Protein AF-A0A822CF20-F1 (afdb_monomer_lite)

Organism: NCBI:txid392032

Structure (mmCIF, N/CA/C/O backbone):
data_AF-A0A822CF20-F1
#
_entry.id   AF-A0A822CF20-F1
#
loop_
_atom_site.group_PDB
_atom_site.id
_atom_site.type_symbol
_atom_site.label_atom_id
_atom_site.label_alt_id
_atom_site.label_comp_id
_atom_site.label_asym_id
_atom_site.label_entity_id
_atom_site.label_seq_id
_atom_site.pdbx_PDB_ins_code
_atom_site.Cartn_x
_atom_site.Cartn_y
_atom_site.Cartn_z
_atom_site.occupancy
_atom_site.B_iso_or_equiv
_atom_site.auth_seq_id
_atom_site.auth_comp_id
_atom_site.auth_asym_id
_atom_site.auth_atom_id
_atom_site.pdbx_PDB_model_num
ATOM 1 N N . MET A 1 1 ? -14.301 3.075 -17.631 1.00 51.53 1 MET A N 1
ATOM 2 C CA . MET A 1 1 ? -12.892 3.531 -17.596 1.00 51.53 1 MET A CA 1
ATOM 3 C C . MET A 1 1 ? -12.009 2.353 -17.971 1.00 51.53 1 MET A C 1
ATOM 5 O O . MET A 1 1 ? -12.159 1.311 -17.351 1.00 51.53 1 MET A O 1
ATOM 9 N N . ASN A 1 2 ? -11.134 2.485 -18.971 1.00 74.88 2 ASN A N 1
ATOM 10 C CA . ASN A 1 2 ? -10.143 1.449 -19.285 1.00 74.88 2 ASN A CA 1
ATOM 11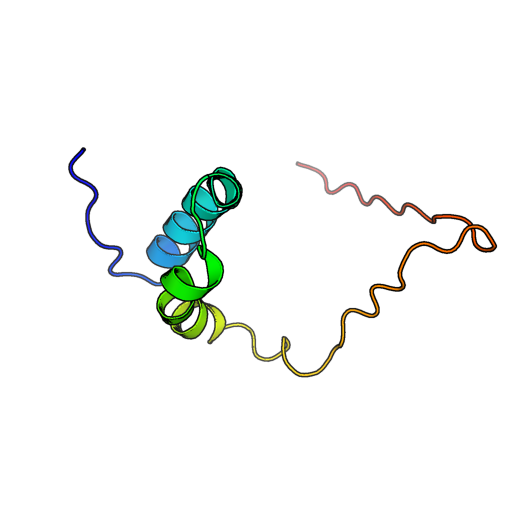 C C . ASN A 1 2 ? -8.928 1.632 -18.369 1.00 74.88 2 ASN A C 1
ATOM 13 O O . ASN A 1 2 ? -7.992 2.353 -18.710 1.00 74.88 2 ASN A O 1
ATOM 17 N N . LEU A 1 3 ? -8.976 1.043 -17.172 1.00 70.81 3 LEU A N 1
ATOM 18 C CA . LEU A 1 3 ? -7.832 1.032 -16.267 1.00 70.81 3 LEU A CA 1
ATOM 19 C C . LEU A 1 3 ? -6.926 -0.140 -16.650 1.00 70.81 3 LEU A C 1
ATOM 21 O O . LEU A 1 3 ? -7.317 -1.297 -16.520 1.00 70.81 3 LEU A O 1
ATOM 25 N N . ARG A 1 4 ? -5.732 0.163 -17.159 1.00 82.25 4 ARG A N 1
ATOM 26 C CA . ARG A 1 4 ? -4.740 -0.858 -17.503 1.00 82.25 4 ARG A CA 1
ATOM 27 C C . ARG A 1 4 ? -4.129 -1.436 -16.228 1.00 82.25 4 ARG A C 1
ATOM 29 O O . ARG A 1 4 ? -3.849 -0.693 -15.287 1.00 82.25 4 ARG A O 1
ATOM 36 N N . GLU A 1 5 ? -3.905 -2.745 -16.217 1.00 88.75 5 GLU A N 1
ATOM 37 C CA . GLU A 1 5 ? -3.253 -3.415 -15.096 1.00 88.75 5 GLU A CA 1
ATOM 38 C C . GLU A 1 5 ? -1.820 -2.886 -14.880 1.00 88.75 5 GLU A C 1
ATOM 40 O O . GLU A 1 5 ? -1.085 -2.648 -15.848 1.00 88.75 5 GLU A O 1
ATOM 45 N N . PRO A 1 6 ? -1.408 -2.643 -13.623 1.00 87.88 6 PRO A N 1
ATOM 46 C CA . PRO A 1 6 ? -0.072 -2.157 -13.326 1.00 87.88 6 PRO A CA 1
ATOM 47 C C . PRO A 1 6 ? 0.956 -3.271 -13.542 1.00 87.88 6 PRO A C 1
ATOM 49 O O . PRO A 1 6 ? 1.009 -4.236 -12.788 1.00 87.88 6 PRO A O 1
ATOM 52 N N . THR A 1 7 ? 1.818 -3.109 -14.542 1.00 89.56 7 THR A N 1
ATOM 53 C CA . THR A 1 7 ? 2.894 -4.068 -14.851 1.00 89.56 7 THR A CA 1
ATOM 54 C C . THR A 1 7 ? 4.219 -3.742 -14.160 1.00 89.56 7 THR A C 1
ATOM 56 O O . THR A 1 7 ? 5.142 -4.550 -14.172 1.00 89.56 7 THR A O 1
ATOM 59 N N . THR A 1 8 ? 4.337 -2.557 -13.552 1.00 89.19 8 THR A N 1
ATOM 60 C CA . THR A 1 8 ? 5.554 -2.100 -12.868 1.00 89.19 8 THR A CA 1
ATOM 61 C C . THR A 1 8 ? 5.290 -1.807 -11.396 1.00 89.19 8 THR A C 1
ATOM 63 O O . THR A 1 8 ? 4.195 -1.396 -11.004 1.00 89.19 8 THR A O 1
ATOM 66 N N . LEU A 1 9 ? 6.328 -1.945 -10.567 1.00 85.88 9 LEU A N 1
ATOM 67 C CA . LEU A 1 9 ? 6.265 -1.665 -9.130 1.00 85.88 9 LEU A CA 1
ATOM 68 C C . LEU A 1 9 ? 5.825 -0.220 -8.831 1.00 85.88 9 LEU A C 1
ATOM 70 O O . LEU A 1 9 ? 5.049 0.032 -7.910 1.00 85.88 9 LEU A O 1
ATOM 74 N N . ALA A 1 10 ? 6.302 0.741 -9.626 1.00 85.56 10 ALA A N 1
ATOM 75 C CA . ALA A 1 10 ? 5.928 2.146 -9.498 1.00 85.56 10 ALA A CA 1
ATOM 76 C C . ALA A 1 10 ? 4.439 2.371 -9.813 1.00 85.56 10 ALA A C 1
ATOM 78 O O . ALA A 1 10 ? 3.753 3.087 -9.081 1.00 85.56 10 ALA A O 1
ATOM 79 N N . ALA A 1 11 ? 3.917 1.716 -10.856 1.00 88.25 11 ALA A N 1
ATOM 80 C CA . ALA A 1 11 ? 2.499 1.776 -11.197 1.00 88.25 11 ALA A CA 1
ATOM 81 C C . ALA A 1 11 ? 1.625 1.124 -10.113 1.00 88.25 11 ALA A C 1
ATOM 83 O O . ALA A 1 11 ? 0.603 1.698 -9.739 1.00 88.25 11 ALA A O 1
ATOM 84 N N . ALA A 1 12 ? 2.052 -0.011 -9.551 1.00 88.44 12 ALA A N 1
ATOM 85 C CA . ALA A 1 12 ? 1.353 -0.683 -8.454 1.00 88.44 12 ALA A CA 1
ATOM 86 C C . ALA A 1 12 ? 1.287 0.192 -7.188 1.00 88.44 12 ALA A C 1
ATOM 88 O O . ALA A 1 12 ? 0.226 0.319 -6.578 1.00 88.44 12 ALA A O 1
ATOM 89 N N . ASN A 1 13 ? 2.385 0.873 -6.838 1.00 87.69 13 ASN A N 1
ATOM 90 C CA . ASN A 1 13 ? 2.412 1.833 -5.730 1.00 87.69 13 ASN A CA 1
ATOM 91 C C . ASN A 1 13 ? 1.478 3.031 -5.967 1.00 87.69 13 ASN A C 1
ATOM 93 O O . ASN A 1 13 ? 0.748 3.432 -5.060 1.00 87.69 13 ASN A O 1
ATOM 97 N N . LYS A 1 14 ? 1.457 3.587 -7.186 1.00 88.50 14 LYS A N 1
ATOM 98 C CA . LYS A 1 14 ? 0.564 4.700 -7.552 1.00 88.50 14 LYS A CA 1
ATOM 99 C C . LYS A 1 14 ? -0.909 4.289 -7.490 1.00 88.50 14 LYS A C 1
ATOM 101 O O . LYS A 1 14 ? -1.730 5.034 -6.958 1.00 88.50 14 LYS A O 1
ATOM 106 N N . PHE A 1 15 ? -1.230 3.098 -7.993 1.00 89.81 15 PHE A N 1
ATOM 107 C CA . PHE A 1 15 ? -2.574 2.528 -7.937 1.00 89.81 15 PHE A CA 1
ATOM 108 C C . PHE A 1 15 ? -3.045 2.331 -6.491 1.00 89.81 15 PHE A C 1
ATOM 110 O O . PHE A 1 15 ? -4.114 2.814 -6.117 1.00 89.81 15 PHE A O 1
ATOM 117 N N . LEU A 1 16 ? -2.218 1.700 -5.653 1.00 89.88 16 LEU A N 1
ATOM 118 C CA . LEU A 1 16 ? -2.527 1.483 -4.242 1.00 89.88 16 LEU A CA 1
ATOM 119 C C . LEU A 1 16 ? -2.706 2.807 -3.482 1.00 89.88 16 LEU A C 1
ATOM 121 O O . LEU A 1 16 ? -3.626 2.931 -2.676 1.00 89.88 16 LEU A O 1
ATOM 125 N N . GLY A 1 17 ? -1.865 3.808 -3.765 1.00 88.94 17 GLY A N 1
ATOM 126 C CA . GLY A 1 17 ? -1.981 5.149 -3.190 1.00 88.94 17 GLY A CA 1
ATOM 127 C C . GLY A 1 17 ? -3.318 5.818 -3.514 1.00 88.94 17 GLY A C 1
ATOM 128 O O . GLY A 1 17 ? -3.972 6.335 -2.609 1.00 88.94 17 GLY A O 1
ATOM 129 N N . GLY A 1 18 ? -3.765 5.738 -4.771 1.00 89.81 18 GLY A N 1
ATOM 130 C CA . GLY A 1 18 ? -5.072 6.256 -5.188 1.00 89.81 18 GLY A CA 1
ATOM 131 C C . GLY A 1 18 ? -6.240 5.530 -4.516 1.00 89.81 18 GLY A C 1
ATOM 132 O O . GLY A 1 18 ? -7.142 6.168 -3.978 1.00 89.81 18 GLY A O 1
ATOM 133 N N . MET A 1 19 ? -6.196 4.198 -4.470 1.00 88.38 19 MET A N 1
ATOM 134 C CA . MET A 1 19 ? -7.245 3.383 -3.845 1.00 88.38 19 MET A CA 1
ATOM 135 C C . MET A 1 19 ? -7.333 3.573 -2.325 1.00 88.38 19 MET A C 1
ATOM 137 O O . MET A 1 19 ? -8.423 3.547 -1.756 1.00 88.38 19 MET A O 1
ATOM 141 N N . SER A 1 20 ? -6.199 3.811 -1.662 1.00 89.06 20 SER A N 1
ATOM 142 C CA . SER A 1 20 ? -6.136 4.022 -0.213 1.00 89.06 20 SER A CA 1
ATOM 143 C C . SER A 1 20 ? -6.962 5.232 0.247 1.00 89.06 20 SER A C 1
ATOM 145 O O . SER A 1 20 ? -7.542 5.198 1.335 1.00 89.06 20 SER A O 1
ATOM 147 N N . TRP A 1 21 ? -7.101 6.269 -0.589 1.00 90.81 21 TRP A N 1
ATOM 148 C CA . TRP A 1 21 ? -7.947 7.432 -0.283 1.00 90.81 21 TRP A CA 1
ATOM 149 C C . TRP A 1 21 ? -9.425 7.045 -0.103 1.00 90.81 21 TRP A C 1
ATOM 151 O O . TRP A 1 21 ? -10.114 7.573 0.768 1.00 90.81 21 TRP A O 1
ATOM 161 N N . TYR A 1 22 ? -9.884 6.035 -0.846 1.00 90.75 22 TYR A N 1
ATOM 162 C CA . TYR A 1 22 ? -11.256 5.526 -0.808 1.00 90.75 22 TYR A CA 1
ATOM 163 C C . TYR A 1 22 ? -11.459 4.357 0.166 1.00 90.75 22 TYR A C 1
ATOM 165 O O . TYR A 1 22 ? -12.551 3.794 0.223 1.00 90.75 22 TYR A O 1
ATOM 173 N N . ARG A 1 23 ? -10.458 3.993 0.981 1.00 90.88 23 ARG A N 1
ATOM 174 C CA . ARG A 1 23 ? -10.521 2.822 1.883 1.00 90.88 23 ARG A CA 1
ATOM 175 C C . ARG A 1 23 ? -11.725 2.812 2.831 1.00 90.88 23 ARG A C 1
ATOM 177 O O . ARG A 1 23 ? -12.165 1.744 3.228 1.00 90.88 23 ARG A O 1
ATOM 184 N N . LYS A 1 24 ? -12.260 3.987 3.197 1.00 91.31 24 LYS A N 1
ATOM 185 C CA . LYS A 1 24 ? -13.447 4.115 4.066 1.00 91.31 24 LYS A CA 1
ATOM 186 C C . LYS A 1 24 ? -14.724 3.582 3.405 1.00 91.31 24 LYS A C 1
ATOM 188 O O . LYS A 1 24 ? -15.643 3.186 4.107 1.00 91.31 24 LYS A O 1
ATOM 193 N N . PHE A 1 25 ? -14.764 3.575 2.075 1.00 92.00 25 PHE A N 1
ATOM 194 C CA . PHE A 1 25 ? -15.906 3.136 1.274 1.00 92.00 25 PHE A CA 1
ATOM 195 C C . PHE A 1 25 ? -15.756 1.692 0.775 1.00 92.00 25 PHE A C 1
ATOM 197 O O . PHE A 1 25 ? -16.701 1.129 0.233 1.00 92.00 25 PHE A O 1
ATOM 204 N N . LEU A 1 26 ? -14.575 1.091 0.952 1.00 85.94 26 LEU A N 1
ATOM 205 C CA . LEU A 1 26 ? -14.257 -0.262 0.512 1.00 85.94 26 LEU A CA 1
ATOM 206 C C . LEU A 1 26 ? -14.166 -1.183 1.736 1.00 85.94 26 LEU A C 1
ATOM 208 O O . LEU A 1 26 ? -13.129 -1.199 2.412 1.00 85.94 26 LEU A O 1
ATOM 212 N N . PRO A 1 27 ? -15.222 -1.952 2.052 1.00 90.88 27 PRO A N 1
ATOM 213 C CA . PRO A 1 27 ? -15.163 -2.888 3.162 1.00 90.88 27 PRO A CA 1
ATOM 214 C C . PRO A 1 27 ? -14.022 -3.880 2.926 1.00 90.88 27 PRO A C 1
ATOM 216 O O . PRO A 1 27 ? -13.843 -4.391 1.823 1.00 90.88 27 PRO A O 1
ATOM 219 N N . GLN A 1 28 ? -13.235 -4.138 3.971 1.00 90.38 28 GLN A N 1
ATOM 220 C CA . GLN A 1 28 ? -12.112 -5.083 3.926 1.00 90.38 28 GLN A CA 1
ATOM 221 C C . GLN A 1 28 ? -11.025 -4.733 2.889 1.00 90.38 28 GLN A C 1
ATOM 223 O O . GLN A 1 28 ? -10.304 -5.615 2.421 1.00 90.38 28 GLN A O 1
ATOM 228 N N . PHE A 1 29 ? -10.847 -3.444 2.565 1.00 90.31 29 PHE A N 1
ATOM 229 C CA . PHE A 1 29 ? -9.816 -2.972 1.631 1.00 90.31 29 PHE A CA 1
ATOM 230 C C . PHE A 1 29 ? -8.429 -3.569 1.902 1.00 90.31 29 PHE A C 1
ATOM 232 O O . PHE A 1 29 ? -7.740 -3.983 0.975 1.00 90.31 29 PHE A O 1
ATOM 239 N N . ALA A 1 30 ? -8.032 -3.647 3.175 1.00 86.69 30 ALA A N 1
ATOM 240 C CA . ALA A 1 30 ? -6.736 -4.191 3.565 1.00 86.69 30 ALA A CA 1
ATOM 241 C C . ALA A 1 30 ? -6.561 -5.657 3.133 1.00 86.69 30 ALA A C 1
ATOM 243 O O . ALA A 1 30 ? -5.500 -6.007 2.623 1.00 86.69 30 ALA A O 1
ATOM 244 N N . SER A 1 31 ? -7.601 -6.485 3.272 1.00 91.44 31 SER A N 1
ATOM 245 C CA . SER A 1 31 ? -7.584 -7.892 2.853 1.00 91.44 31 SER A CA 1
ATOM 246 C C . SER A 1 31 ? -7.467 -8.028 1.335 1.00 91.44 31 SER A C 1
ATOM 248 O O . SER A 1 31 ? -6.688 -8.841 0.849 1.00 91.44 31 SER A O 1
ATOM 250 N N . VAL A 1 32 ? -8.188 -7.196 0.578 1.00 89.94 32 VAL A N 1
ATOM 251 C CA . VAL A 1 32 ? -8.152 -7.215 -0.897 1.00 89.94 32 VAL A CA 1
ATOM 252 C C . VAL A 1 32 ? -6.825 -6.669 -1.439 1.00 89.94 32 VAL A C 1
ATOM 254 O O . VAL A 1 32 ? -6.296 -7.180 -2.422 1.00 89.94 32 VAL A O 1
ATOM 257 N N . ALA A 1 33 ? -6.253 -5.651 -0.793 1.00 89.25 33 ALA A N 1
ATOM 258 C CA . ALA A 1 33 ? -4.992 -5.035 -1.198 1.00 89.25 33 ALA A CA 1
ATOM 259 C C . ALA A 1 33 ? -3.744 -5.797 -0.714 1.00 89.25 33 ALA A C 1
ATOM 261 O O . ALA A 1 33 ? -2.650 -5.548 -1.222 1.00 89.25 33 ALA A O 1
ATOM 262 N N . ALA A 1 34 ? -3.883 -6.728 0.237 1.00 88.94 34 ALA A N 1
ATOM 263 C CA . ALA A 1 34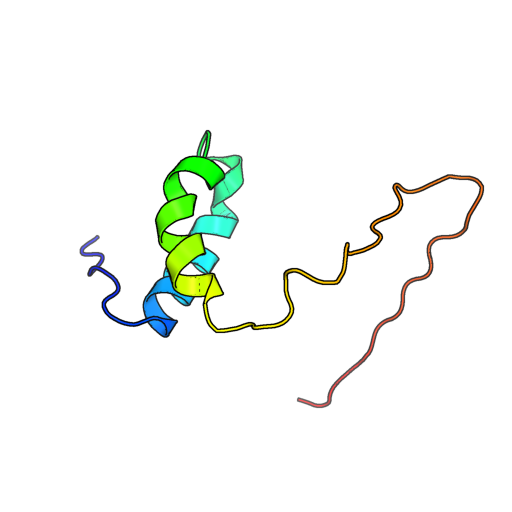 ? -2.792 -7.509 0.823 1.00 88.94 34 ALA A CA 1
ATOM 264 C C . ALA A 1 34 ? -1.805 -8.127 -0.195 1.00 88.94 34 ALA A C 1
ATOM 266 O O . ALA A 1 34 ? -0.601 -7.931 -0.012 1.00 88.94 34 ALA A O 1
ATOM 267 N N . PRO A 1 35 ? -2.237 -8.810 -1.277 1.00 88.25 35 PRO A N 1
ATOM 268 C CA . PRO A 1 35 ? -1.307 -9.374 -2.261 1.00 88.25 35 PRO A CA 1
ATOM 269 C C . PRO A 1 35 ? -0.524 -8.302 -3.035 1.00 88.25 35 PRO A C 1
ATOM 271 O O . PRO A 1 35 ? 0.628 -8.514 -3.395 1.00 88.25 35 PRO A O 1
ATOM 274 N N . ILE A 1 36 ? -1.106 -7.122 -3.258 1.00 86.81 36 ILE A N 1
ATOM 275 C CA . ILE A 1 36 ? -0.422 -6.002 -3.926 1.00 86.81 36 ILE A CA 1
ATOM 276 C C . ILE A 1 36 ? 0.564 -5.336 -2.954 1.00 86.81 36 ILE A C 1
ATOM 278 O O . ILE A 1 36 ? 1.674 -4.942 -3.314 1.00 86.81 36 ILE A O 1
ATOM 282 N N . ILE A 1 37 ? 0.178 -5.234 -1.685 1.00 85.88 37 ILE A N 1
ATOM 283 C CA . ILE A 1 37 ? 1.009 -4.701 -0.605 1.00 85.88 37 ILE A CA 1
ATOM 284 C C . ILE A 1 37 ? 2.216 -5.615 -0.343 1.00 85.88 37 ILE A C 1
ATOM 286 O O . ILE A 1 37 ? 3.312 -5.116 -0.084 1.00 85.88 37 ILE A O 1
ATOM 290 N N . SER A 1 38 ? 2.057 -6.939 -0.438 1.00 82.75 38 SER A N 1
ATOM 291 C CA . SER A 1 38 ? 3.155 -7.890 -0.222 1.00 82.75 38 SER A CA 1
ATOM 292 C C . SER A 1 38 ? 4.239 -7.762 -1.293 1.00 82.75 38 SER A C 1
A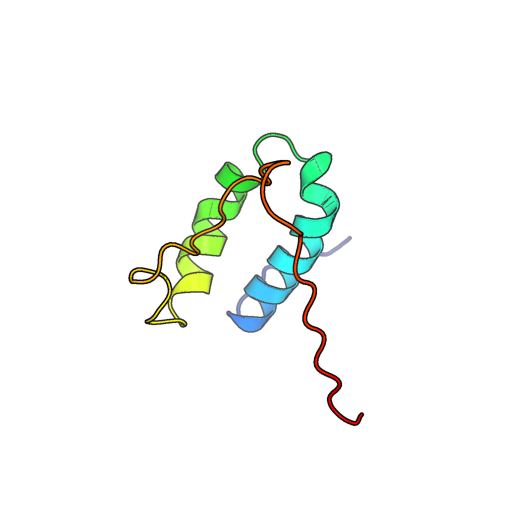TOM 294 O O . SER A 1 38 ? 5.418 -7.748 -0.946 1.00 82.75 38 SER A O 1
ATOM 296 N N . VAL A 1 39 ? 3.860 -7.568 -2.561 1.00 81.44 39 VAL A N 1
ATOM 297 C CA . VAL A 1 39 ? 4.816 -7.3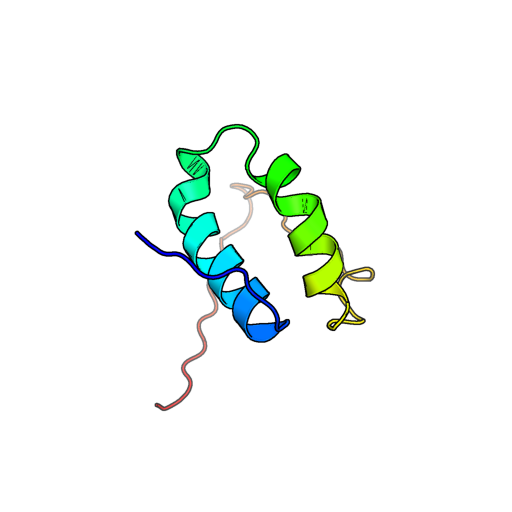82 -3.668 1.00 81.44 39 VAL A CA 1
ATOM 298 C C . VAL A 1 39 ? 5.430 -5.980 -3.695 1.00 81.44 39 VAL A C 1
ATOM 300 O O . VAL A 1 39 ? 6.596 -5.826 -4.048 1.00 81.44 39 VAL A O 1
ATOM 303 N N . THR A 1 40 ? 4.694 -4.946 -3.271 1.00 78.50 40 THR A N 1
ATOM 304 C CA . THR A 1 40 ? 5.205 -3.561 -3.242 1.00 78.50 40 THR A CA 1
ATOM 305 C C . THR A 1 40 ? 6.129 -3.269 -2.054 1.00 78.50 40 THR A C 1
ATOM 307 O O . THR A 1 40 ? 7.024 -2.426 -2.157 1.00 78.50 40 THR A O 1
ATOM 310 N N . ASN A 1 41 ? 5.979 -3.988 -0.937 1.00 67.31 41 ASN A N 1
ATOM 311 C CA . ASN A 1 41 ? 6.803 -3.812 0.264 1.00 67.31 41 ASN A CA 1
ATOM 312 C C . ASN A 1 41 ? 8.210 -4.434 0.189 1.00 67.31 41 ASN A C 1
ATOM 314 O O . ASN A 1 41 ? 9.009 -4.200 1.097 1.00 67.31 41 ASN A O 1
ATOM 318 N N . LEU A 1 42 ? 8.549 -5.174 -0.873 1.00 60.84 42 LEU A N 1
ATOM 319 C CA . LEU A 1 42 ? 9.833 -5.883 -1.003 1.00 60.84 42 LEU A CA 1
ATOM 320 C C . LEU A 1 42 ? 11.064 -4.954 -1.060 1.00 60.84 42 LEU A C 1
ATOM 322 O O . LEU A 1 42 ? 12.175 -5.387 -0.779 1.00 60.84 42 LEU A O 1
ATOM 326 N N . THR A 1 43 ? 10.878 -3.665 -1.361 1.00 55.50 43 THR A N 1
ATOM 327 C CA . THR A 1 43 ? 11.978 -2.699 -1.567 1.00 55.50 43 THR A CA 1
ATOM 328 C C . THR A 1 43 ? 12.455 -1.965 -0.311 1.00 55.50 43 THR A C 1
ATOM 330 O O . THR A 1 43 ? 13.419 -1.207 -0.384 1.00 55.50 43 THR A O 1
ATOM 333 N N . LYS A 1 44 ? 11.798 -2.123 0.846 1.00 54.56 44 LYS A N 1
ATOM 334 C CA . LYS A 1 44 ? 12.202 -1.435 2.086 1.00 54.56 44 LYS A CA 1
ATOM 335 C C . LYS A 1 44 ? 12.691 -2.459 3.112 1.00 54.56 44 LYS A C 1
ATOM 337 O O . LYS A 1 44 ? 11.879 -2.921 3.912 1.00 54.56 44 LYS A O 1
ATOM 342 N N . PRO A 1 45 ? 13.998 -2.779 3.155 1.00 52.75 45 PRO A N 1
ATOM 343 C CA . PRO A 1 45 ? 14.551 -3.784 4.070 1.00 52.75 45 PRO A CA 1
ATOM 344 C C . PRO A 1 45 ? 14.353 -3.480 5.572 1.00 52.75 45 PRO A C 1
ATOM 346 O O . PRO A 1 45 ? 14.679 -4.314 6.404 1.00 52.75 45 PRO A O 1
ATOM 349 N N . ASN A 1 46 ? 13.778 -2.328 5.946 1.00 51.06 46 ASN A N 1
ATOM 350 C CA . ASN A 1 46 ? 13.718 -1.834 7.326 1.00 51.06 46 ASN A CA 1
ATOM 351 C C . ASN A 1 46 ? 12.320 -1.731 7.962 1.00 51.06 46 ASN A C 1
ATOM 353 O O . ASN A 1 46 ? 12.183 -1.128 9.022 1.00 51.06 46 ASN A O 1
ATOM 357 N N . ARG A 1 47 ? 11.259 -2.317 7.389 1.00 53.78 47 ARG A N 1
ATOM 358 C CA . ARG A 1 47 ? 9.922 -2.243 8.024 1.00 53.78 47 ARG A CA 1
ATOM 359 C C . ARG A 1 47 ? 9.654 -3.267 9.132 1.00 53.78 47 ARG A C 1
ATOM 361 O O . ARG A 1 47 ? 8.641 -3.144 9.807 1.00 53.78 47 ARG A O 1
ATOM 368 N N . LYS A 1 48 ? 10.532 -4.258 9.321 1.00 53.22 48 LYS A N 1
ATOM 369 C CA . LYS A 1 48 ? 10.341 -5.334 10.313 1.00 53.22 48 LYS A CA 1
ATOM 370 C C . LYS A 1 48 ? 10.970 -5.061 11.688 1.00 53.22 48 LYS A C 1
ATOM 372 O O . LYS A 1 48 ? 10.606 -5.746 12.632 1.00 53.22 48 LYS A O 1
ATOM 377 N N . ASN A 1 49 ? 11.848 -4.059 11.819 1.00 50.66 49 ASN A N 1
ATOM 378 C CA . ASN A 1 49 ? 12.684 -3.895 13.022 1.00 50.66 49 ASN A CA 1
ATOM 379 C C . ASN A 1 49 ? 12.400 -2.637 13.851 1.00 50.66 49 ASN A C 1
ATOM 381 O O . ASN A 1 49 ? 13.157 -2.327 14.764 1.00 50.66 49 ASN A O 1
ATOM 385 N N . GLN A 1 50 ? 11.330 -1.905 13.563 1.00 51.38 50 GLN A N 1
ATOM 386 C CA . GLN A 1 50 ? 10.908 -0.808 14.424 1.00 51.38 50 GLN A CA 1
ATOM 387 C C . GLN A 1 50 ? 9.403 -0.934 14.616 1.00 51.38 50 GLN A C 1
ATOM 389 O O . GLN A 1 50 ? 8.662 -0.670 13.664 1.00 51.38 50 GLN A O 1
ATOM 394 N N . PRO A 1 51 ? 8.906 -1.329 15.801 1.00 52.25 51 PRO A N 1
ATOM 395 C CA . PRO A 1 51 ? 7.574 -0.886 16.150 1.00 52.25 51 PRO A CA 1
ATOM 396 C C . PRO A 1 51 ? 7.651 0.642 16.100 1.00 52.25 51 PRO A C 1
ATOM 398 O O . PRO A 1 51 ? 8.444 1.256 16.811 1.00 52.25 51 PRO A O 1
ATOM 401 N N . LEU A 1 52 ? 6.889 1.267 15.201 1.00 57.78 52 LEU A N 1
ATOM 402 C CA . LEU A 1 52 ? 6.551 2.666 15.404 1.00 57.78 52 LEU A CA 1
ATOM 403 C C . LEU A 1 52 ? 5.864 2.659 16.767 1.00 57.78 52 LEU A C 1
ATOM 405 O O . LEU A 1 52 ? 4.760 2.124 16.879 1.00 57.78 52 LEU A O 1
ATOM 409 N N . PHE A 1 53 ? 6.558 3.120 17.805 1.00 59.91 53 PHE A N 1
ATOM 410 C CA . PHE A 1 53 ? 6.015 3.263 19.147 1.00 59.91 53 PHE A CA 1
ATOM 411 C C . PHE A 1 53 ? 4.978 4.393 19.098 1.00 59.91 53 PHE A C 1
ATOM 413 O O . PHE A 1 53 ? 5.195 5.492 19.594 1.00 59.91 53 PHE A O 1
ATOM 420 N N . LEU A 1 54 ? 3.864 4.143 18.409 1.00 61.03 54 LEU A N 1
ATOM 421 C CA . LEU A 1 54 ? 2.653 4.932 18.489 1.00 61.03 54 LEU A CA 1
ATOM 422 C C . LEU A 1 54 ? 2.081 4.633 19.867 1.00 61.03 54 LEU A C 1
ATOM 424 O O . LEU A 1 54 ? 1.346 3.667 20.060 1.00 61.03 54 LEU A O 1
ATOM 428 N N . GLN A 1 55 ? 2.500 5.427 20.842 1.00 64.44 55 GLN A N 1
ATOM 429 C CA . GLN A 1 55 ? 1.797 5.499 22.107 1.00 64.44 55 GLN A CA 1
ATOM 430 C C . GLN A 1 55 ? 0.419 6.102 21.821 1.00 64.44 55 GLN A C 1
ATOM 432 O O . GLN A 1 55 ? 0.305 7.082 21.081 1.00 64.44 55 GLN A O 1
ATOM 437 N N . PHE A 1 56 ? -0.636 5.486 22.358 1.00 73.56 56 PHE A N 1
ATOM 438 C CA . PHE A 1 56 ? -1.945 6.130 22.361 1.00 73.56 56 PHE A CA 1
ATOM 439 C C . PHE A 1 56 ? -1.826 7.466 23.108 1.00 73.56 56 PHE A C 1
ATOM 441 O O . PHE A 1 56 ? -1.065 7.535 24.078 1.00 73.56 56 PHE A O 1
ATOM 448 N N . PRO A 1 57 ? -2.529 8.521 22.660 1.00 73.88 57 PRO A N 1
ATOM 449 C CA . PRO A 1 57 ? -2.528 9.786 23.378 1.00 73.88 57 PRO A CA 1
ATOM 450 C C . PRO A 1 57 ? -2.978 9.542 24.823 1.00 73.88 57 PRO A C 1
ATOM 452 O O . PRO A 1 57 ? -3.977 8.863 25.057 1.00 73.88 57 PRO A O 1
ATOM 455 N N . ASN A 1 58 ? -2.199 10.059 25.768 1.00 78.62 58 ASN A N 1
ATOM 456 C CA . ASN A 1 58 ? -2.500 10.060 27.192 1.00 78.62 58 ASN A CA 1
ATOM 457 C C . ASN A 1 58 ? -2.584 11.525 27.633 1.00 78.62 58 ASN A C 1
ATOM 459 O O . ASN A 1 58 ? -1.662 12.289 27.354 1.00 78.62 58 ASN A O 1
ATOM 463 N N . ASP A 1 59 ? -3.667 11.886 28.316 1.00 86.88 59 ASP A N 1
ATOM 464 C CA . ASP A 1 59 ? -3.937 13.243 28.794 1.00 86.88 59 ASP A CA 1
ATOM 465 C C . ASP A 1 59 ? -2.886 13.752 29.802 1.00 86.88 59 ASP A C 1
ATOM 467 O O . ASP A 1 59 ? -2.706 14.962 29.939 1.00 86.88 59 ASP A O 1
ATOM 471 N N . ASP A 1 60 ? -2.136 12.852 30.452 1.00 90.69 60 ASP A N 1
ATOM 472 C CA . ASP A 1 60 ? -1.037 13.194 31.370 1.00 90.69 60 ASP A CA 1
ATOM 473 C C . ASP A 1 60 ? 0.219 13.731 30.655 1.00 90.69 60 ASP A C 1
ATOM 475 O O . ASP A 1 60 ? 1.119 14.279 31.300 1.00 90.69 60 ASP A O 1
ATOM 479 N N . TYR A 1 61 ? 0.318 13.567 29.330 1.00 81.31 61 TYR A N 1
ATOM 480 C CA . TYR A 1 61 ? 1.501 13.935 28.550 1.00 81.31 61 TYR A CA 1
ATOM 481 C C . TYR A 1 61 ? 1.154 14.909 27.413 1.00 81.31 61 TYR A C 1
ATOM 483 O O . TYR A 1 61 ? 0.214 14.678 26.652 1.00 81.31 61 TYR A O 1
ATOM 491 N N . PRO A 1 62 ? 1.933 15.990 27.224 1.00 84.19 62 PRO A N 1
ATOM 492 C CA . PRO A 1 62 ? 1.670 16.948 26.160 1.00 84.19 62 PRO A CA 1
ATOM 493 C C . PRO A 1 62 ? 2.001 16.364 24.782 1.00 84.19 62 PRO A C 1
ATOM 495 O O . PRO A 1 62 ? 2.984 15.646 24.594 1.00 84.19 62 PRO A O 1
ATOM 498 N N . ILE A 1 63 ? 1.206 16.743 23.783 1.00 84.94 63 ILE A N 1
ATOM 499 C CA . ILE A 1 63 ? 1.447 16.383 22.385 1.00 84.94 63 ILE A CA 1
ATOM 500 C C . ILE A 1 63 ? 2.548 17.289 21.822 1.00 84.94 63 ILE A C 1
ATOM 502 O O . ILE A 1 63 ? 2.378 18.506 21.741 1.00 84.94 63 ILE A O 1
ATOM 506 N N . ILE A 1 64 ? 3.665 16.696 21.397 1.00 85.75 64 ILE A N 1
ATOM 507 C CA . ILE A 1 64 ? 4.775 17.417 20.760 1.00 85.75 64 ILE A CA 1
ATOM 508 C C . ILE A 1 64 ? 4.620 17.323 19.240 1.00 85.75 64 ILE A C 1
ATOM 510 O O . ILE A 1 64 ? 4.654 16.235 18.667 1.00 85.75 64 ILE A O 1
ATOM 514 N N . LEU A 1 65 ? 4.455 18.473 18.583 1.00 83.81 65 LEU A N 1
ATOM 515 C CA . LEU A 1 65 ? 4.362 18.583 17.128 1.00 83.81 65 LEU A CA 1
ATOM 516 C C . LEU A 1 65 ? 5.672 19.144 16.570 1.00 83.81 65 LEU A C 1
ATOM 518 O O . LEU A 1 65 ? 5.992 20.310 16.791 1.00 83.81 65 LEU A O 1
ATOM 522 N N . THR A 1 66 ? 6.408 18.328 15.818 1.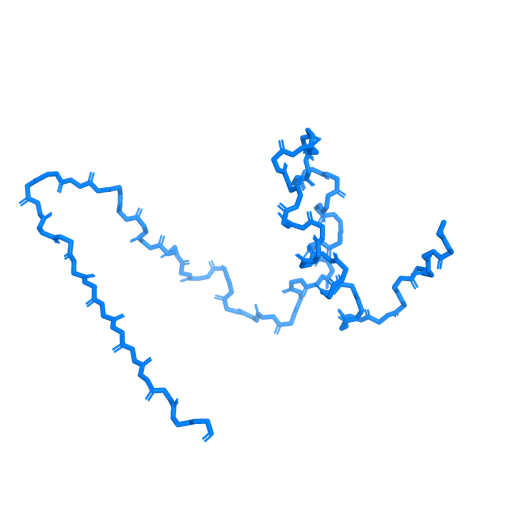00 85.06 66 THR A N 1
ATOM 523 C CA . THR A 1 66 ? 7.633 18.755 15.128 1.00 85.06 66 THR A CA 1
ATOM 524 C C . THR A 1 66 ? 7.356 18.848 13.632 1.00 85.06 66 THR A C 1
ATOM 526 O O . THR A 1 66 ? 6.949 17.865 13.015 1.00 85.06 66 THR A O 1
ATOM 529 N N . THR A 1 67 ? 7.571 20.023 13.042 1.00 86.19 67 THR A N 1
ATOM 530 C CA . THR A 1 67 ? 7.471 20.247 11.594 1.00 86.19 67 THR A CA 1
ATOM 531 C C . THR A 1 67 ? 8.845 20.613 11.052 1.00 86.19 67 THR A C 1
ATOM 533 O O . THR A 1 67 ? 9.526 21.453 11.631 1.00 86.19 67 THR A O 1
ATOM 536 N N . ASP A 1 68 ? 9.246 19.994 9.945 1.00 87.88 68 ASP A N 1
ATOM 537 C CA . ASP A 1 68 ? 10.426 20.395 9.178 1.00 87.88 68 ASP A CA 1
ATOM 538 C C . ASP A 1 68 ? 9.975 20.927 7.816 1.00 87.88 68 ASP A C 1
ATOM 540 O O . ASP A 1 68 ? 9.046 20.391 7.205 1.00 87.88 68 ASP A O 1
ATOM 544 N N . ALA A 1 69 ? 10.602 22.009 7.365 1.00 82.12 69 ALA A N 1
ATOM 545 C CA . ALA A 1 69 ? 10.297 22.653 6.098 1.00 82.12 69 ALA A CA 1
ATOM 546 C C . ALA A 1 69 ? 11.497 22.506 5.157 1.00 82.12 69 ALA A C 1
ATOM 548 O O . ALA A 1 69 ? 12.527 23.153 5.333 1.00 82.12 69 ALA A O 1
ATOM 549 N N . SER A 1 70 ? 11.340 21.692 4.114 1.00 77.25 70 SER A N 1
ATOM 550 C CA . SER A 1 70 ? 12.281 21.654 2.992 1.00 77.25 70 SER A CA 1
ATOM 551 C C . SER A 1 70 ? 11.951 22.773 2.007 1.00 77.25 70 SER A C 1
ATOM 553 O O . SER A 1 70 ? 10.783 22.962 1.664 1.00 77.25 70 SER A O 1
ATOM 555 N N . LYS A 1 71 ? 12.971 23.479 1.500 1.00 74.81 71 LYS A N 1
ATOM 556 C CA . LYS A 1 71 ? 12.797 24.388 0.356 1.00 74.81 71 LYS A CA 1
ATOM 557 C C . LYS A 1 71 ? 12.262 23.606 -0.850 1.00 74.81 71 LYS A C 1
ATOM 559 O O . LYS A 1 71 ? 12.696 22.477 -1.087 1.00 74.81 71 LYS A O 1
ATOM 564 N N . VAL A 1 72 ? 11.317 24.225 -1.555 1.00 62.06 72 VAL A N 1
ATOM 565 C CA . VAL A 1 72 ? 10.801 23.806 -2.867 1.00 62.06 72 VAL A CA 1
ATOM 566 C C . VAL A 1 72 ? 11.586 24.536 -3.945 1.00 62.06 72 VAL A C 1
ATOM 568 O O . VAL A 1 72 ? 11.888 25.731 -3.716 1.00 62.06 72 VAL A O 1
#

pLDDT: mean 78.94, std 13.51, range [50.66, 92.0]

Foldseek 3Di:
DPDDDDPDLVSLVVVLVVVVVCVVVDPPPCVVCVVSCVVNVPPDPPPPPDDPPPDPDDPVDDDDDDDDDDDD

Secondary structure (DSSP, 8-state):
-------SHHHHHHHHHHHHHTTTTSTTHHHHHHHHHHHHGGG-TTSSS-----PPP-TTSPPP--------

Sequence (72 aa):
MNLREPTTLAAANKFLGGMSWYRKFLPQFASVAAPIISVTNLTKPNRKNQPLFLQFPNDDYPIILTTDASKV

InterPro domains:
  IPR043128 Reverse transcriptase/Diguanylate cyclase domain [G3DSA:3.30.70.270] (1-69)
  IPR043502 DNA/RNA polymerase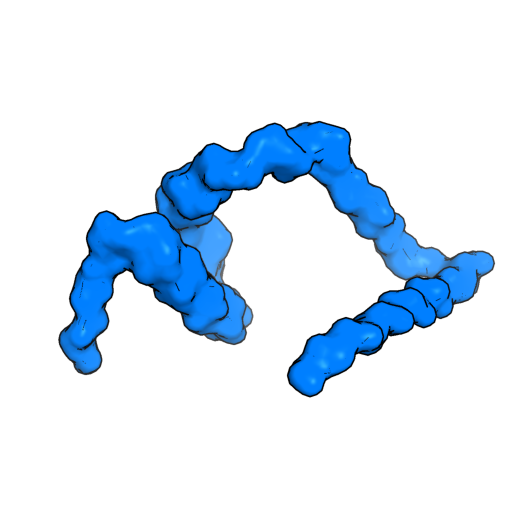 superfamily [SSF56672] (2-71)

Radius of gyration: 17.17 Å; chains: 1; bounding box: 30×34×51 Å